Protein AF-A0A7C6S8I3-F1 (afdb_monomer_lite)

Secondary structure (DSSP, 8-state):
-PPPHHHHHHHHHHHHHSS--HHHHHHHTT--HHHHHHHHHHHHHTTS--

Sequence (50 aa):
MQLTLRQKRIIEIVKEKGPITSEQIAAELSLTRATLRPDLAILTMVGILE

Radius of gyration: 9.85 Å; chains: 1; bounding box: 23×22×24 Å

pLDDT: mean 93.75, std 5.27, range [73.56, 97.0]

Foldseek 3Di:
DDQDPLLVVLLVCCVVVPPDDLCRSCVVVVHHSVVCVVSVVVCVVVPNHD

Structure (mmCIF, N/CA/C/O backbone):
data_AF-A0A7C6S8I3-F1
#
_entry.id   AF-A0A7C6S8I3-F1
#
loop_
_atom_site.group_PDB
_atom_site.id
_atom_site.type_symbol
_atom_site.label_atom_id
_atom_site.label_alt_id
_atom_site.label_comp_id
_atom_site.label_asym_id
_atom_site.label_entity_id
_atom_site.label_seq_id
_atom_site.pdbx_PDB_ins_code
_atom_site.Cartn_x
_atom_site.Cartn_y
_atom_site.Cartn_z
_atom_site.occupancy
_atom_site.B_iso_or_equiv
_atom_site.auth_seq_id
_atom_site.auth_comp_id
_atom_site.auth_asym_id
_atom_site.auth_atom_id
_atom_site.pdbx_PDB_model_num
ATOM 1 N N . MET A 1 1 ? -6.489 -3.297 15.283 1.00 73.56 1 MET A N 1
ATOM 2 C CA . MET A 1 1 ? -5.627 -3.981 14.293 1.00 73.56 1 MET A CA 1
ATOM 3 C C . MET A 1 1 ? -4.323 -3.210 14.178 1.00 73.56 1 MET A C 1
ATOM 5 O O . MET A 1 1 ? -4.381 -1.988 14.147 1.00 73.56 1 MET A O 1
ATOM 9 N N . GLN A 1 2 ? -3.171 -3.879 14.148 1.00 88.44 2 GLN A N 1
ATOM 10 C CA . GLN A 1 2 ? -1.885 -3.203 13.958 1.00 88.44 2 GLN A CA 1
ATOM 11 C C . GLN A 1 2 ? -1.422 -3.413 12.515 1.00 88.44 2 GLN A C 1
ATOM 13 O O . GLN A 1 2 ? -1.211 -4.547 12.098 1.00 88.44 2 GLN A O 1
ATOM 18 N N . LEU A 1 3 ? -1.296 -2.324 11.753 1.00 93.94 3 LEU A N 1
ATOM 19 C CA . LEU A 1 3 ? -0.767 -2.382 10.390 1.00 93.94 3 LEU A CA 1
ATOM 20 C C . LEU A 1 3 ? 0.734 -2.666 10.417 1.00 93.94 3 LEU A C 1
ATOM 22 O O . LEU A 1 3 ? 1.464 -2.098 11.240 1.00 93.94 3 LEU A O 1
ATOM 26 N N . THR A 1 4 ? 1.195 -3.499 9.486 1.00 96.50 4 THR A N 1
ATOM 27 C CA . THR A 1 4 ? 2.628 -3.757 9.306 1.00 96.50 4 THR A CA 1
ATOM 28 C C . THR A 1 4 ? 3.343 -2.501 8.803 1.00 96.50 4 THR A C 1
ATOM 30 O O . THR A 1 4 ? 2.725 -1.598 8.236 1.00 96.50 4 THR A O 1
ATOM 33 N N . LEU A 1 5 ? 4.668 -2.435 8.970 1.00 96.25 5 LEU A N 1
ATOM 34 C CA . LEU A 1 5 ? 5.467 -1.326 8.430 1.00 96.25 5 LEU A CA 1
ATOM 35 C C . LEU A 1 5 ? 5.278 -1.175 6.915 1.00 96.25 5 LEU A C 1
ATOM 37 O O . LEU A 1 5 ? 5.148 -0.061 6.417 1.00 96.25 5 LEU A O 1
ATOM 41 N N . ARG A 1 6 ? 5.180 -2.296 6.191 1.00 96.38 6 ARG A N 1
ATOM 42 C CA . ARG A 1 6 ? 4.956 -2.287 4.744 1.00 96.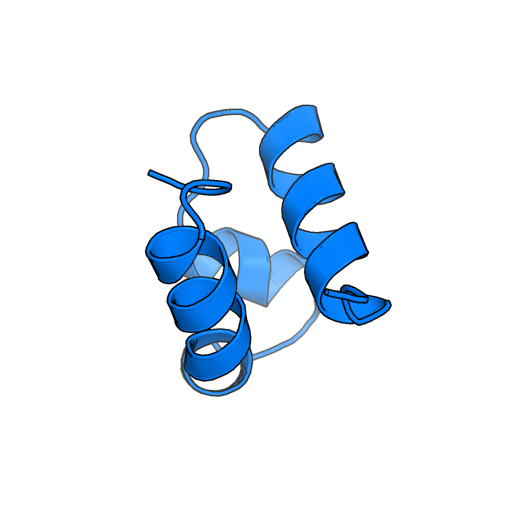38 6 ARG A CA 1
ATOM 43 C C . ARG A 1 6 ? 3.567 -1.766 4.382 1.00 96.38 6 ARG A C 1
ATOM 45 O O . ARG A 1 6 ? 3.461 -0.944 3.486 1.00 96.38 6 ARG A O 1
ATOM 52 N N . GLN A 1 7 ? 2.523 -2.168 5.105 1.00 96.69 7 GLN A N 1
ATOM 53 C CA . GLN A 1 7 ? 1.164 -1.649 4.901 1.00 96.69 7 GLN A CA 1
ATOM 54 C C . GLN A 1 7 ? 1.082 -0.145 5.156 1.00 96.69 7 GLN A C 1
ATOM 56 O O . GLN A 1 7 ? 0.492 0.578 4.361 1.00 96.69 7 GLN A O 1
ATOM 61 N N . LYS A 1 8 ? 1.729 0.345 6.219 1.00 96.69 8 LYS A N 1
ATOM 62 C CA . LYS A 1 8 ? 1.843 1.787 6.476 1.00 96.69 8 LYS A CA 1
ATOM 63 C C . LYS A 1 8 ? 2.547 2.504 5.327 1.00 96.69 8 LYS A C 1
ATOM 65 O O . LYS A 1 8 ? 2.038 3.511 4.850 1.00 96.69 8 LYS A O 1
ATOM 70 N N . ARG A 1 9 ? 3.645 1.933 4.822 1.00 96.69 9 ARG A N 1
ATOM 71 C CA . ARG A 1 9 ? 4.368 2.495 3.679 1.00 96.69 9 ARG A CA 1
ATOM 72 C C . ARG A 1 9 ? 3.527 2.517 2.400 1.00 96.69 9 ARG A C 1
ATOM 74 O O . ARG A 1 9 ? 3.572 3.497 1.670 1.00 96.69 9 ARG A O 1
ATOM 81 N N . ILE A 1 10 ? 2.733 1.477 2.141 1.00 96.25 10 ILE A N 1
ATOM 82 C CA . ILE A 1 10 ? 1.786 1.446 1.014 1.00 96.25 10 ILE A CA 1
ATOM 83 C C . ILE A 1 10 ? 0.776 2.593 1.136 1.00 96.25 10 ILE A C 1
ATOM 85 O O . ILE A 1 10 ? 0.541 3.301 0.163 1.00 96.25 10 ILE A O 1
ATOM 89 N N . ILE A 1 11 ? 0.217 2.809 2.330 1.00 95.38 11 ILE A N 1
ATOM 90 C CA . I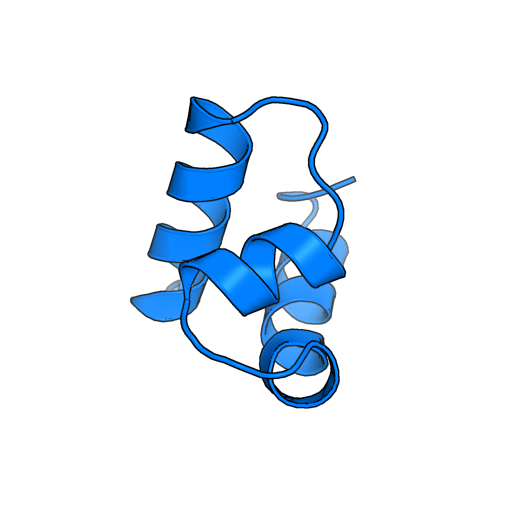LE A 1 11 ? -0.731 3.904 2.581 1.00 95.38 11 ILE A CA 1
ATOM 91 C C . ILE A 1 11 ? -0.075 5.267 2.342 1.00 95.38 11 ILE A C 1
ATOM 93 O O . ILE A 1 11 ? -0.692 6.134 1.731 1.00 95.38 11 ILE A O 1
ATOM 97 N N . GLU A 1 12 ? 1.159 5.467 2.811 1.00 96.25 12 GLU A N 1
ATOM 98 C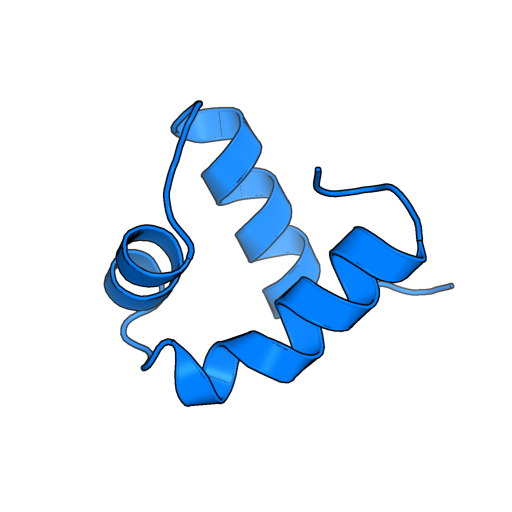 CA . GLU A 1 12 ? 1.923 6.693 2.547 1.00 96.25 12 GLU A CA 1
ATOM 99 C C . GLU A 1 12 ? 2.106 6.922 1.045 1.00 96.25 12 GLU A C 1
ATOM 101 O O . GLU A 1 12 ? 1.786 8.001 0.562 1.00 96.25 12 GLU A O 1
ATOM 106 N N . ILE A 1 13 ? 2.517 5.895 0.294 1.00 95.81 13 ILE A N 1
ATOM 107 C CA . ILE A 1 13 ? 2.708 5.990 -1.160 1.00 95.81 13 ILE A CA 1
ATOM 108 C C . ILE A 1 13 ? 1.407 6.386 -1.864 1.00 95.81 13 ILE A C 1
ATOM 110 O O . ILE A 1 13 ? 1.424 7.272 -2.711 1.00 95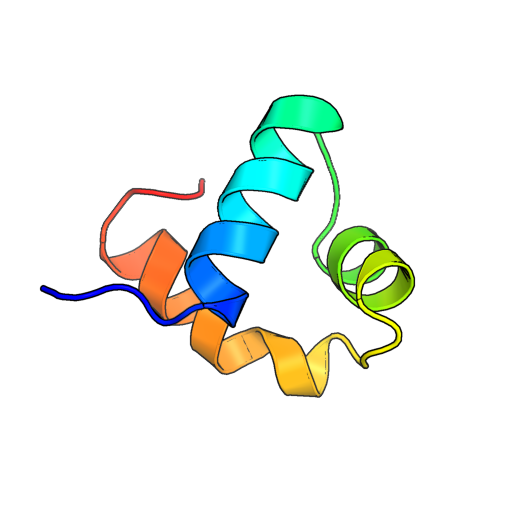.81 13 ILE A O 1
ATOM 114 N N . VAL A 1 14 ? 0.277 5.765 -1.515 1.00 95.00 14 VAL A N 1
ATOM 115 C CA . VAL A 1 14 ? -1.027 6.097 -2.118 1.00 95.00 14 VAL A CA 1
ATOM 116 C C . VAL A 1 14 ? -1.433 7.539 -1.800 1.00 95.00 14 VAL A C 1
ATOM 118 O O . VAL A 1 14 ? -1.910 8.254 -2.679 1.00 95.00 14 VAL A O 1
ATOM 121 N N . LYS A 1 15 ? -1.199 7.997 -0.564 1.00 94.06 15 LYS A N 1
ATOM 122 C CA . LYS A 1 15 ? -1.487 9.380 -0.153 1.00 94.06 15 LYS A CA 1
ATOM 123 C C . LYS A 1 15 ? -0.589 10.402 -0.846 1.00 94.06 15 LYS A C 1
ATOM 125 O O . LYS A 1 15 ? -1.072 11.464 -1.221 1.00 94.06 15 LYS A O 1
ATOM 130 N N . GLU A 1 16 ? 0.696 10.099 -1.000 1.00 95.56 16 GLU A N 1
ATOM 131 C CA . GLU A 1 16 ? 1.676 10.994 -1.624 1.00 95.56 16 GLU A CA 1
ATOM 132 C C . GLU A 1 16 ? 1.527 11.046 -3.147 1.00 95.56 16 GLU A C 1
ATOM 134 O O . GLU A 1 16 ? 1.713 12.104 -3.746 1.00 95.56 16 GLU 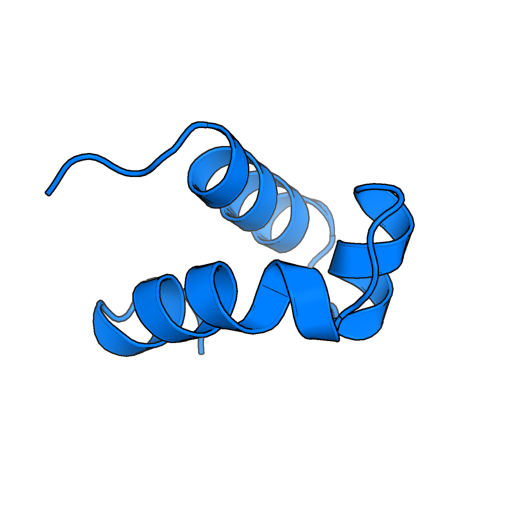A O 1
ATOM 139 N N . LYS A 1 17 ? 1.205 9.913 -3.782 1.00 91.19 17 LYS A N 1
ATOM 140 C CA . LYS A 1 17 ? 1.247 9.770 -5.244 1.00 91.19 17 LYS A CA 1
ATOM 141 C C . LYS A 1 17 ? -0.119 9.837 -5.928 1.00 91.19 17 LYS A C 1
ATOM 143 O O . LYS A 1 17 ? -0.158 9.807 -7.157 1.00 91.19 17 LYS A O 1
ATOM 148 N N . GLY A 1 18 ? -1.216 9.994 -5.178 1.00 75.88 18 GLY A N 1
ATOM 149 C CA . GLY A 1 18 ? -2.564 10.102 -5.756 1.00 75.88 18 GLY A CA 1
ATOM 150 C C . GLY A 1 18 ? -2.923 8.860 -6.575 1.00 75.88 18 GLY A C 1
ATOM 151 O O . GLY A 1 18 ? -2.301 7.832 -6.332 1.00 75.88 18 GLY A O 1
ATOM 152 N N . PRO A 1 19 ? -3.906 8.887 -7.503 1.00 87.56 19 PRO A N 1
ATOM 153 C CA . PRO A 1 19 ? -4.416 7.659 -8.115 1.00 87.56 19 PRO A CA 1
ATOM 154 C C . PRO A 1 19 ? -3.278 6.853 -8.756 1.00 87.56 19 PRO A C 1
ATOM 156 O O . PRO A 1 19 ? -2.734 7.217 -9.798 1.00 87.56 19 PRO A O 1
ATOM 159 N N . ILE A 1 20 ? -2.910 5.763 -8.080 1.00 94.50 20 ILE A N 1
ATOM 160 C CA . ILE A 1 20 ? -1.729 4.949 -8.344 1.00 94.50 20 ILE A CA 1
ATOM 161 C C . ILE A 1 20 ? -2.147 3.486 -8.397 1.00 94.50 20 ILE A C 1
ATOM 163 O O . ILE A 1 20 ? -2.943 3.005 -7.591 1.00 94.50 20 ILE A O 1
ATOM 167 N N . THR A 1 21 ? -1.608 2.761 -9.366 1.00 95.00 21 THR A N 1
ATOM 168 C CA . THR A 1 21 ? -1.910 1.341 -9.551 1.00 95.00 21 THR A CA 1
ATOM 169 C C . THR A 1 21 ? -1.105 0.462 -8.599 1.00 95.00 21 THR A C 1
ATOM 171 O O . THR A 1 21 ? -0.009 0.815 -8.154 1.00 95.00 21 THR A O 1
ATOM 174 N N . SER A 1 22 ? -1.602 -0.748 -8.342 1.00 92.94 22 SER A N 1
ATOM 175 C CA . SER A 1 22 ? -0.877 -1.744 -7.548 1.00 92.94 22 SER A CA 1
ATOM 176 C C . SER A 1 22 ? 0.506 -2.088 -8.113 1.00 92.94 22 SER A C 1
ATOM 178 O O . SER A 1 22 ? 1.440 -2.354 -7.360 1.00 92.94 22 SER A O 1
ATOM 180 N N . GLU A 1 23 ? 0.647 -2.058 -9.436 1.00 96.06 23 GLU A N 1
ATOM 181 C CA . GLU A 1 23 ? 1.889 -2.264 -10.169 1.00 96.06 23 GLU A CA 1
ATOM 182 C C . GLU A 1 23 ? 2.899 -1.144 -9.889 1.00 96.06 23 GLU A C 1
ATOM 184 O O . GLU A 1 23 ? 4.073 -1.422 -9.649 1.00 96.06 23 GLU A O 1
ATOM 189 N N . GLN A 1 24 ? 2.450 0.112 -9.848 1.00 96.50 24 GLN A N 1
ATOM 190 C CA . GLN A 1 24 ? 3.308 1.256 -9.531 1.00 96.50 24 GLN A CA 1
ATOM 191 C C . GLN A 1 24 ? 3.738 1.266 -8.057 1.00 96.50 24 GLN A C 1
ATOM 193 O O . GLN A 1 24 ? 4.899 1.547 -7.767 1.00 96.50 24 GLN A O 1
ATOM 198 N N . ILE A 1 25 ? 2.850 0.895 -7.126 1.00 96.06 25 ILE A N 1
ATOM 199 C CA . ILE A 1 25 ? 3.215 0.725 -5.707 1.00 96.06 25 ILE A CA 1
ATOM 200 C C . ILE A 1 25 ? 4.282 -0.371 -5.564 1.00 96.06 25 ILE A C 1
ATOM 202 O O . ILE A 1 25 ? 5.242 -0.219 -4.810 1.00 96.06 25 ILE A O 1
ATOM 206 N N . ALA A 1 26 ? 4.134 -1.475 -6.304 1.00 96.56 26 ALA A N 1
ATOM 207 C CA . ALA A 1 26 ? 5.111 -2.558 -6.315 1.00 96.56 26 ALA A CA 1
ATOM 208 C C . ALA A 1 26 ? 6.477 -2.085 -6.822 1.00 96.56 26 ALA A C 1
ATOM 210 O O . ALA A 1 26 ? 7.484 -2.355 -6.168 1.00 96.56 26 ALA A O 1
ATOM 211 N N . ALA A 1 27 ? 6.501 -1.318 -7.914 1.00 96.44 27 ALA A N 1
ATOM 212 C CA . ALA A 1 27 ? 7.725 -0.731 -8.447 1.00 96.44 27 ALA A CA 1
ATOM 213 C C . ALA A 1 27 ? 8.421 0.188 -7.426 1.00 96.44 27 ALA A C 1
ATOM 215 O O . ALA A 1 27 ? 9.624 0.051 -7.214 1.00 96.44 27 ALA A O 1
ATOM 216 N N . GLU A 1 28 ? 7.672 1.050 -6.730 1.00 95.38 28 GLU A N 1
ATOM 217 C CA . GLU A 1 28 ? 8.221 1.957 -5.710 1.00 95.38 28 GLU A CA 1
ATOM 218 C C . GLU A 1 28 ? 8.872 1.209 -4.541 1.00 95.38 28 GLU A C 1
ATOM 220 O O . GLU A 1 28 ? 9.884 1.632 -3.985 1.00 95.38 28 GLU A O 1
ATOM 225 N N . LEU A 1 29 ? 8.290 0.070 -4.170 1.00 95.75 29 LEU A N 1
ATOM 226 C CA . LEU A 1 29 ? 8.792 -0.779 -3.096 1.00 95.75 29 LEU A CA 1
ATOM 227 C C . LEU A 1 29 ? 9.855 -1.777 -3.573 1.00 95.75 29 LEU A C 1
ATOM 229 O O . LEU A 1 29 ? 10.334 -2.564 -2.761 1.00 95.75 29 LEU A O 1
ATOM 233 N N . SER A 1 30 ? 10.228 -1.754 -4.860 1.00 96.94 30 SER A N 1
ATOM 234 C CA . SER A 1 30 ? 11.110 -2.750 -5.487 1.00 96.94 30 SER A CA 1
ATOM 235 C C . SER A 1 30 ? 10.620 -4.190 -5.271 1.00 96.94 30 SER A C 1
ATOM 237 O O . SER A 1 30 ? 11.392 -5.109 -5.000 1.00 96.94 30 SER A O 1
ATOM 239 N N . LEU A 1 31 ? 9.305 -4.384 -5.369 1.00 95.94 31 LEU A N 1
ATOM 240 C CA . LEU A 1 31 ? 8.614 -5.658 -5.202 1.00 95.94 31 LEU A CA 1
ATOM 241 C C . LEU A 1 31 ? 7.809 -6.004 -6.454 1.00 95.94 31 LEU A C 1
ATOM 243 O O . LEU A 1 31 ? 7.554 -5.176 -7.324 1.00 95.94 31 LEU A O 1
ATOM 247 N N . THR A 1 32 ? 7.349 -7.251 -6.524 1.00 96.88 32 THR A N 1
ATOM 248 C CA . THR A 1 32 ? 6.345 -7.635 -7.520 1.00 96.88 32 THR A CA 1
ATOM 249 C C . THR A 1 32 ? 4.944 -7.354 -6.991 1.00 96.88 32 THR A C 1
ATOM 251 O O . THR A 1 32 ? 4.682 -7.451 -5.788 1.00 96.88 32 THR A O 1
ATOM 254 N N . ARG A 1 33 ? 3.993 -7.103 -7.894 1.00 95.00 33 ARG A N 1
ATOM 255 C CA . ARG A 1 33 ? 2.578 -7.002 -7.513 1.00 95.00 33 ARG A CA 1
ATOM 256 C C . ARG A 1 33 ? 2.071 -8.260 -6.801 1.00 95.00 33 ARG A C 1
ATOM 258 O O . ARG A 1 33 ? 1.261 -8.161 -5.884 1.00 95.00 33 ARG A O 1
ATOM 265 N N . ALA A 1 34 ? 2.549 -9.445 -7.191 1.00 96.56 34 ALA A N 1
ATOM 266 C CA . ALA A 1 34 ? 2.165 -10.697 -6.541 1.00 96.56 34 ALA A CA 1
ATOM 267 C C . ALA A 1 34 ? 2.573 -10.724 -5.059 1.00 96.56 34 ALA A C 1
ATOM 269 O O . ALA A 1 34 ? 1.799 -11.198 -4.230 1.00 96.56 34 ALA A O 1
ATOM 270 N N . THR A 1 35 ? 3.735 -10.154 -4.726 1.00 96.50 35 THR A N 1
ATOM 271 C CA . THR A 1 35 ? 4.224 -10.014 -3.346 1.00 96.50 35 THR A CA 1
ATOM 272 C C . THR A 1 35 ? 3.387 -9.027 -2.528 1.00 96.50 35 THR A C 1
ATOM 274 O O . THR A 1 35 ? 3.201 -9.243 -1.334 1.00 96.50 35 THR A O 1
ATOM 277 N N . LEU A 1 36 ? 2.857 -7.969 -3.153 1.00 96.25 36 LEU A N 1
ATOM 278 C CA . LEU A 1 36 ? 2.020 -6.964 -2.482 1.00 96.25 36 LEU A CA 1
ATOM 279 C C . LEU A 1 36 ? 0.551 -7.361 -2.320 1.00 96.25 36 LEU A C 1
ATOM 281 O O . LEU A 1 36 ? -0.152 -6.775 -1.499 1.00 96.25 36 LEU A O 1
ATOM 285 N N . ARG A 1 37 ? 0.076 -8.353 -3.079 1.00 96.31 37 ARG A N 1
ATOM 286 C CA . ARG A 1 37 ? -1.321 -8.811 -3.063 1.00 96.31 37 ARG A CA 1
ATOM 287 C C . ARG A 1 37 ? -1.911 -9.010 -1.656 1.00 96.31 37 ARG A C 1
ATOM 289 O O . ARG A 1 37 ? -3.002 -8.491 -1.440 1.00 96.31 37 ARG A O 1
ATOM 296 N N . PRO A 1 38 ? -1.259 -9.712 -0.704 1.00 96.62 38 PRO A N 1
ATOM 297 C CA . PRO A 1 38 ? -1.823 -9.883 0.636 1.00 96.62 38 PRO A CA 1
ATOM 298 C C . PRO A 1 38 ? -1.959 -8.561 1.399 1.00 96.62 38 PRO A C 1
ATOM 300 O O . PRO A 1 38 ? -2.953 -8.365 2.089 1.00 96.62 38 PRO A O 1
ATOM 303 N N . ASP A 1 39 ? -1.009 -7.634 1.255 1.00 97.00 39 ASP A N 1
ATOM 304 C CA . ASP A 1 39 ? -1.089 -6.335 1.927 1.00 97.00 39 ASP A CA 1
ATOM 305 C C . ASP A 1 39 ? -2.212 -5.477 1.348 1.00 97.00 39 ASP A C 1
ATOM 307 O O . ASP A 1 39 ? -3.010 -4.929 2.103 1.00 97.00 39 ASP A O 1
ATOM 311 N N . LEU A 1 40 ? -2.313 -5.411 0.018 1.00 95.56 40 LEU A N 1
ATOM 312 C CA . LEU A 1 40 ? -3.377 -4.672 -0.661 1.00 95.56 40 LEU A CA 1
ATOM 313 C C . LEU A 1 40 ? -4.756 -5.253 -0.331 1.00 95.56 40 LEU A C 1
ATOM 315 O O . LEU A 1 40 ? -5.660 -4.501 0.008 1.00 95.56 40 LEU A O 1
ATOM 319 N N . ALA A 1 41 ? -4.901 -6.582 -0.335 1.00 96.00 41 ALA A N 1
ATOM 320 C CA . ALA A 1 41 ? -6.158 -7.240 0.014 1.00 96.00 41 ALA A CA 1
ATOM 321 C C . ALA A 1 41 ? -6.594 -6.933 1.453 1.00 96.00 41 ALA A C 1
ATOM 323 O O . ALA A 1 41 ? -7.762 -6.630 1.679 1.00 96.00 41 ALA A O 1
ATOM 324 N N . ILE A 1 42 ? -5.666 -6.967 2.420 1.00 95.44 42 ILE A N 1
ATOM 325 C CA . ILE A 1 42 ? -5.967 -6.600 3.811 1.00 95.44 42 ILE A CA 1
ATOM 326 C C . ILE A 1 42 ? -6.405 -5.139 3.886 1.00 95.44 42 ILE A C 1
ATOM 328 O O . ILE A 1 42 ? -7.411 -4.851 4.526 1.00 95.44 42 ILE A O 1
ATOM 332 N N . LEU A 1 43 ? -5.673 -4.232 3.236 1.00 95.00 43 LEU A N 1
ATOM 333 C CA . LEU A 1 43 ? -5.962 -2.799 3.258 1.00 95.00 43 LEU A CA 1
ATOM 334 C C . LEU A 1 43 ? -7.314 -2.459 2.614 1.00 95.00 43 LEU A C 1
ATOM 336 O O . LEU A 1 43 ? -8.033 -1.618 3.149 1.00 95.00 43 LEU A O 1
ATOM 340 N N . THR A 1 44 ? -7.695 -3.144 1.535 1.00 94.44 44 THR A N 1
ATOM 341 C CA . THR A 1 44 ? -9.030 -3.020 0.932 1.00 94.44 44 THR A CA 1
ATOM 342 C C . THR A 1 44 ? -10.114 -3.626 1.817 1.00 94.44 44 THR A C 1
ATOM 344 O O . THR A 1 44 ? -11.141 -2.999 2.048 1.00 94.44 44 THR A O 1
ATOM 347 N N . MET A 1 45 ? -9.883 -4.813 2.388 1.00 93.88 45 MET A N 1
ATOM 348 C CA . MET A 1 45 ? -10.857 -5.490 3.253 1.00 93.88 45 MET A CA 1
ATOM 349 C C . MET A 1 45 ? -11.239 -4.651 4.481 1.00 93.88 45 MET A C 1
ATOM 351 O O . MET A 1 45 ? -12.374 -4.725 4.945 1.00 93.88 45 MET A O 1
ATOM 355 N N . VAL A 1 46 ? -10.307 -3.855 5.011 1.00 93.69 46 VAL A N 1
ATOM 356 C CA . VAL A 1 46 ? -10.570 -2.955 6.147 1.00 93.69 46 VAL A CA 1
ATOM 357 C C . VAL A 1 46 ? -11.006 -1.543 5.734 1.00 93.69 46 VAL A C 1
ATOM 359 O O . VAL A 1 46 ? -11.155 -0.690 6.606 1.00 93.69 46 VAL A O 1
ATOM 362 N N . GLY A 1 47 ? -11.192 -1.284 4.435 1.00 91.75 47 GLY A N 1
ATOM 363 C CA . GLY A 1 47 ? -11.667 0.001 3.908 1.00 91.75 47 GLY A CA 1
ATOM 364 C C . GLY A 1 47 ? 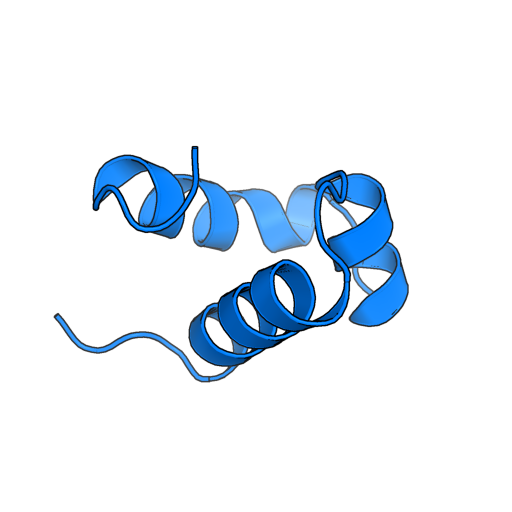-10.635 1.132 3.937 1.00 91.75 47 GLY A C 1
ATOM 365 O O . GLY A 1 47 ? -11.010 2.297 4.001 1.00 91.75 47 GLY A O 1
ATOM 366 N N . ILE A 1 48 ? -9.335 0.815 3.947 1.00 92.12 48 ILE A N 1
ATOM 367 C CA . ILE A 1 48 ? -8.266 1.828 3.871 1.00 92.12 48 ILE A CA 1
ATOM 368 C C . ILE A 1 48 ? -7.933 2.189 2.416 1.00 92.12 48 ILE A C 1
ATOM 370 O O . ILE A 1 48 ? -7.540 3.325 2.153 1.00 92.12 48 ILE A O 1
ATOM 374 N N . LEU A 1 49 ? -8.046 1.230 1.494 1.00 86.75 49 LEU A N 1
ATOM 375 C CA . LEU A 1 49 ? -7.838 1.427 0.057 1.00 86.75 49 LEU A CA 1
ATOM 376 C C . LEU A 1 49 ? -9.110 1.036 -0.706 1.00 86.75 49 LEU A C 1
ATOM 378 O O . LEU A 1 49 ? -9.684 -0.011 -0.406 1.00 86.75 49 LEU A O 1
ATOM 382 N N . GLU A 1 50 ? -9.489 1.832 -1.708 1.00 75.50 50 GLU A N 1
ATOM 383 C CA . GLU A 1 50 ? -10.575 1.574 -2.672 1.00 75.50 50 GLU A CA 1
ATOM 384 C C . GLU A 1 50 ? -10.062 1.704 -4.110 1.00 75.50 50 GLU A C 1
ATOM 386 O O . GLU A 1 50 ? -9.231 2.611 -4.361 1.00 75.50 50 GLU A O 1
#